Protein AF-A0AAU9UNF5-F1 (afdb_monomer)

Foldseek 3Di:
DDPDPVQWADWDWDDPDPDPDPDTDIDTDGPDDPPPPPPPPDPPPDPQDPPVDPVVSVVVVVVVCVVCVVPPDPPVVVVVVVVVVVVVVVVVVVPPPDPPVRVVVVVVVVVVVVVVVVVVVVVVD

Radius of gyration: 30.28 Å; Cα contacts (8 Å, |Δi|>4): 38; chains: 1; bounding box: 58×50×66 Å

Mean predicted aligned error: 20.91 Å

Structure (mmCIF, N/CA/C/O backbone):
data_AF-A0AAU9UNF5-F1
#
_entry.id   AF-A0AAU9UNF5-F1
#
loop_
_atom_site.group_PDB
_atom_site.id
_atom_site.type_symbol
_atom_site.label_atom_id
_atom_site.label_alt_id
_atom_site.label_comp_id
_atom_site.label_asym_id
_atom_site.label_entity_id
_atom_site.label_seq_id
_atom_site.pdbx_PDB_ins_code
_atom_site.Cartn_x
_atom_site.Cartn_y
_atom_site.Cartn_z
_atom_site.occupancy
_atom_site.B_iso_or_equiv
_atom_site.auth_seq_id
_atom_site.auth_comp_id
_atom_site.auth_asym_id
_atom_site.auth_atom_id
_atom_site.pdbx_PDB_model_num
ATOM 1 N N . MET A 1 1 ? -10.776 22.218 -6.362 1.00 46.41 1 MET A N 1
ATOM 2 C CA . MET A 1 1 ? -10.197 21.901 -7.685 1.00 46.41 1 MET A CA 1
ATOM 3 C C . MET A 1 1 ? -11.274 22.165 -8.715 1.00 46.41 1 MET A C 1
ATOM 5 O O . MET A 1 1 ? -12.328 21.556 -8.610 1.00 46.41 1 MET A O 1
ATOM 9 N N . SER A 1 2 ? -11.086 23.135 -9.607 1.00 48.28 2 SER A N 1
ATOM 10 C CA . SER A 1 2 ? -12.076 23.453 -10.639 1.00 48.28 2 SER A CA 1
ATOM 11 C C . SER A 1 2 ? -11.959 22.461 -11.798 1.00 48.28 2 SER A C 1
ATOM 13 O O . SER A 1 2 ? -10.855 22.163 -12.255 1.00 48.28 2 SER A O 1
ATOM 15 N N . ASN A 1 3 ? -13.094 21.945 -12.276 1.00 58.31 3 ASN A N 1
ATOM 16 C CA . ASN A 1 3 ? -13.161 21.144 -13.498 1.00 58.31 3 ASN A CA 1
ATOM 17 C C . ASN A 1 3 ? -12.857 22.055 -14.692 1.00 58.31 3 ASN A C 1
ATOM 19 O O . ASN A 1 3 ? -13.742 22.718 -15.229 1.00 58.31 3 ASN A O 1
ATOM 23 N N . ASN A 1 4 ? -11.586 22.147 -15.076 1.00 69.31 4 ASN A N 1
ATOM 24 C CA . ASN A 1 4 ? -11.175 22.954 -16.215 1.00 69.31 4 ASN A CA 1
ATOM 25 C C . ASN A 1 4 ? -11.383 22.155 -17.509 1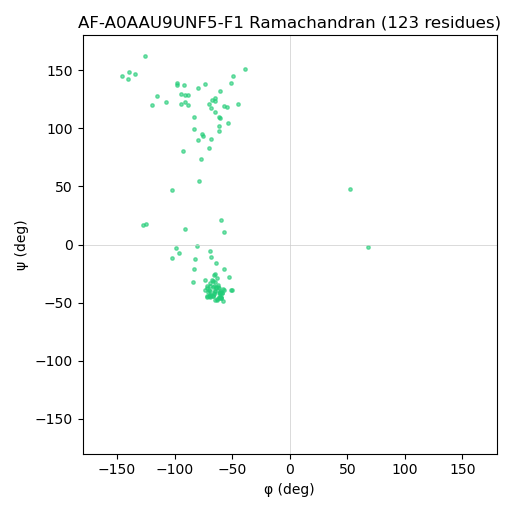.00 69.31 4 ASN A C 1
ATOM 27 O O . ASN A 1 4 ? -10.555 21.323 -17.877 1.00 69.31 4 ASN A O 1
ATOM 31 N N . ILE A 1 5 ? -12.491 22.428 -18.203 1.00 68.50 5 ILE A N 1
ATOM 32 C CA . ILE A 1 5 ? -12.870 21.792 -19.479 1.00 68.50 5 ILE A CA 1
ATOM 33 C C . ILE A 1 5 ? -11.741 21.871 -20.521 1.00 68.50 5 ILE A C 1
ATOM 35 O O . ILE A 1 5 ? -11.592 20.962 -21.330 1.00 68.50 5 ILE A O 1
ATOM 39 N N . LYS A 1 6 ? -10.878 22.896 -20.453 1.00 75.31 6 LYS A N 1
ATOM 40 C CA . LYS A 1 6 ? -9.751 23.095 -21.382 1.00 75.31 6 LYS A CA 1
ATOM 41 C C . LYS A 1 6 ? -8.681 21.994 -21.320 1.00 75.31 6 LYS A C 1
ATOM 43 O O . LYS A 1 6 ? -7.846 21.926 -22.216 1.00 75.31 6 LYS A O 1
ATOM 48 N N . VAL A 1 7 ? -8.676 21.169 -20.270 1.00 79.19 7 VAL A N 1
ATOM 49 C CA . VAL A 1 7 ? -7.694 20.087 -20.068 1.00 79.19 7 VAL A CA 1
ATOM 50 C C . VAL A 1 7 ? -8.082 18.816 -20.833 1.00 79.19 7 VAL A C 1
ATOM 52 O O . VAL A 1 7 ? -7.223 17.982 -21.114 1.00 79.19 7 VAL A O 1
ATOM 55 N N . PHE A 1 8 ? -9.356 18.663 -21.197 1.00 83.75 8 PHE A N 1
ATOM 56 C CA . PHE A 1 8 ? -9.857 17.497 -21.917 1.00 83.75 8 PHE A CA 1
ATOM 57 C C . PHE A 1 8 ? -9.873 17.766 -23.427 1.00 83.75 8 PHE A C 1
ATOM 59 O O . PHE A 1 8 ? -10.420 18.766 -23.889 1.00 83.75 8 PHE A O 1
ATOM 66 N N . LYS A 1 9 ? -9.299 16.853 -24.210 1.00 85.06 9 LYS A N 1
ATOM 67 C CA . LYS A 1 9 ? -9.310 16.850 -25.680 1.00 85.06 9 LYS A CA 1
ATOM 68 C C . LYS A 1 9 ? -9.850 15.521 -26.203 1.00 85.06 9 LYS A C 1
ATOM 70 O O . LYS A 1 9 ? -9.869 14.535 -25.474 1.00 85.06 9 LYS A O 1
ATOM 75 N N . ASN A 1 10 ? -10.257 15.489 -27.472 1.00 87.69 10 ASN A N 1
ATOM 76 C CA . ASN A 1 10 ? -10.681 14.269 -28.177 1.00 87.69 10 ASN A CA 1
ATOM 77 C C . ASN A 1 10 ? -11.765 13.472 -27.428 1.00 87.69 10 ASN A C 1
ATOM 79 O O . ASN A 1 10 ? -11.647 12.263 -27.233 1.00 87.69 10 ASN A O 1
ATOM 83 N N . ILE A 1 11 ? -12.806 14.171 -26.970 1.00 88.56 11 ILE A N 1
ATOM 84 C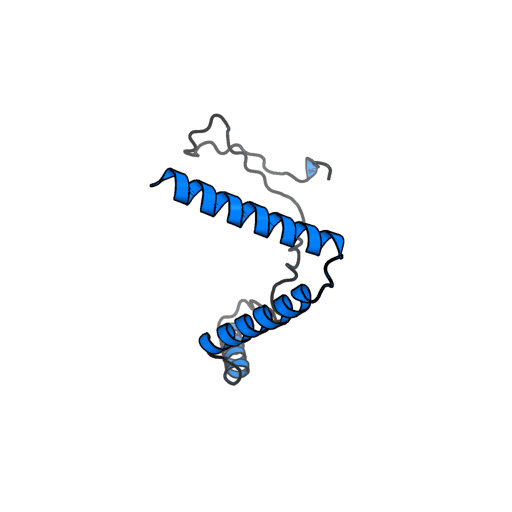 CA . ILE A 1 11 ? -13.919 13.550 -26.250 1.00 88.56 11 ILE A CA 1
ATOM 85 C C . ILE A 1 11 ? -14.728 12.709 -27.240 1.00 88.56 11 ILE A C 1
ATOM 87 O O . ILE A 1 11 ? -15.236 13.227 -28.232 1.00 88.56 11 ILE A O 1
ATOM 91 N N . SER A 1 12 ? -14.850 11.414 -26.971 1.00 90.94 12 SER A N 1
ATOM 92 C CA . SER A 1 12 ? -15.596 10.469 -27.801 1.00 90.94 12 SER A CA 1
ATOM 93 C C . SER A 1 12 ? -16.382 9.491 -26.937 1.00 90.94 12 SER A C 1
ATOM 95 O O . SER A 1 12 ? -15.985 9.154 -25.824 1.00 90.94 12 SER A O 1
ATOM 97 N N . ILE A 1 13 ? -17.525 9.039 -27.444 1.00 88.62 13 ILE A N 1
ATOM 98 C CA . ILE A 1 13 ? -18.332 8.010 -26.789 1.00 88.62 13 ILE A CA 1
ATOM 99 C C . ILE A 1 13 ? -17.885 6.659 -27.329 1.00 88.62 13 ILE A C 1
ATOM 101 O O . ILE A 1 13 ? -17.843 6.460 -28.543 1.00 88.62 13 ILE A O 1
ATOM 105 N N . ILE A 1 14 ? -17.582 5.721 -26.439 1.00 87.88 14 ILE A N 1
ATOM 106 C CA . ILE A 1 14 ? -17.208 4.371 -26.845 1.00 87.88 14 ILE A CA 1
ATOM 107 C C . ILE A 1 14 ? -18.498 3.580 -27.096 1.00 87.88 14 ILE A C 1
ATOM 109 O O . ILE A 1 14 ? -19.248 3.290 -26.167 1.00 87.88 14 ILE A O 1
ATOM 113 N N . GLN A 1 15 ? -18.770 3.271 -28.364 1.00 78.94 15 GLN A N 1
ATOM 114 C CA . GLN A 1 15 ? -20.038 2.670 -28.800 1.00 78.94 15 GLN A CA 1
ATOM 115 C C . GLN A 1 15 ? -20.074 1.141 -28.648 1.00 78.94 15 GLN A C 1
ATOM 117 O O . GLN A 1 15 ? -21.121 0.585 -28.344 1.00 78.94 15 GLN A O 1
ATOM 122 N N . ASN A 1 16 ? -18.929 0.471 -28.804 1.00 78.19 16 ASN A N 1
ATOM 123 C CA . ASN A 1 16 ? -18.836 -0.994 -28.874 1.00 78.19 16 ASN A CA 1
ATOM 124 C C . ASN A 1 16 ? -18.350 -1.611 -27.555 1.00 78.19 16 ASN A C 1
ATOM 126 O O . ASN A 1 16 ? -17.434 -2.432 -27.540 1.00 78.19 16 ASN A O 1
ATOM 130 N N . LEU A 1 17 ? -18.923 -1.179 -26.434 1.00 72.12 17 LEU A N 1
ATOM 131 C CA . LEU A 1 17 ? -18.640 -1.761 -25.125 1.00 72.12 17 LEU A CA 1
ATOM 132 C C . LEU A 1 17 ? -19.836 -2.576 -24.651 1.00 72.12 17 LEU A C 1
ATOM 134 O O . LEU A 1 17 ? -20.922 -2.038 -24.464 1.00 72.12 17 LEU A O 1
ATOM 138 N N . ASN A 1 18 ? -19.604 -3.857 -24.378 1.00 66.25 18 ASN A N 1
ATOM 139 C CA . ASN A 1 18 ? -20.599 -4.760 -23.802 1.00 66.25 18 ASN A CA 1
ATOM 140 C C . ASN A 1 18 ? -20.734 -4.545 -22.283 1.00 66.25 18 ASN A C 1
ATOM 142 O O . ASN A 1 18 ? -20.569 -5.478 -21.499 1.00 66.25 18 ASN A O 1
ATOM 146 N N . PHE A 1 19 ? -21.004 -3.311 -21.851 1.00 72.56 19 PHE A N 1
ATOM 147 C CA . PHE A 1 19 ? -21.452 -3.045 -20.485 1.00 72.56 19 PHE A CA 1
ATOM 148 C C . PHE A 1 19 ? -22.979 -3.008 -20.476 1.00 72.56 19 PHE A C 1
ATOM 150 O O . PHE A 1 19 ? -23.582 -2.192 -21.164 1.00 72.56 19 PHE A O 1
ATOM 157 N N . ASN A 1 20 ? -23.606 -3.880 -19.684 1.00 77.50 20 ASN A N 1
ATOM 158 C CA . ASN A 1 20 ? -25.048 -3.840 -19.445 1.00 77.50 20 ASN A CA 1
ATOM 159 C C . ASN A 1 20 ? -25.367 -2.709 -18.450 1.00 77.50 20 ASN A C 1
ATOM 161 O O . ASN A 1 20 ? -25.562 -2.951 -17.260 1.00 77.50 20 ASN A O 1
ATOM 165 N N . SER A 1 21 ? -25.280 -1.467 -18.920 1.00 80.31 21 SER A N 1
ATOM 166 C CA . SER A 1 21 ? -25.502 -0.247 -18.145 1.00 80.31 21 SER A CA 1
ATOM 167 C C . SER A 1 21 ? -26.262 0.759 -18.999 1.00 80.31 21 SER A C 1
ATOM 169 O O . SER A 1 21 ? -25.972 0.908 -20.185 1.00 80.31 21 SER A O 1
ATOM 171 N N . ASP A 1 22 ? -27.173 1.507 -18.380 1.00 85.31 22 ASP A N 1
ATOM 172 C CA . ASP A 1 22 ? -27.886 2.614 -19.032 1.00 85.31 22 ASP A CA 1
ATOM 173 C C . ASP A 1 22 ? -26.953 3.800 -19.354 1.00 85.31 22 ASP A C 1
ATOM 175 O O . ASP A 1 22 ? -27.312 4.727 -20.085 1.00 85.31 22 ASP A O 1
ATOM 179 N N . HIS A 1 23 ? -25.725 3.781 -18.823 1.00 85.25 23 HIS A N 1
ATOM 180 C CA . HIS A 1 23 ? -24.713 4.806 -19.045 1.00 85.25 23 HIS A CA 1
ATOM 181 C C . HIS A 1 23 ? -23.717 4.414 -20.141 1.00 85.25 23 HIS A C 1
ATOM 183 O O . HIS A 1 23 ? -23.204 3.296 -20.181 1.00 85.25 23 HIS A O 1
ATOM 189 N N . ARG A 1 24 ? -23.355 5.386 -20.989 1.00 82.62 24 ARG A N 1
ATOM 190 C CA . ARG A 1 24 ? -22.316 5.224 -22.017 1.00 82.62 24 ARG A CA 1
ATOM 191 C C . ARG A 1 24 ? -20.951 5.651 -21.493 1.00 82.62 24 ARG A C 1
ATOM 193 O O . ARG A 1 24 ? -20.821 6.701 -20.867 1.00 82.62 24 ARG A O 1
ATOM 200 N N . MET A 1 25 ? -19.919 4.873 -21.805 1.00 87.06 25 MET A N 1
ATOM 201 C CA . MET A 1 25 ? -18.545 5.261 -21.493 1.00 87.06 25 MET A CA 1
ATOM 202 C C . MET A 1 25 ? -18.052 6.365 -22.432 1.00 87.06 25 MET A C 1
ATOM 204 O O . MET A 1 25 ? -18.256 6.316 -23.647 1.00 87.06 25 MET A O 1
ATOM 208 N N . VAL A 1 26 ? -17.355 7.341 -21.853 1.00 88.12 26 VAL A N 1
ATOM 209 C CA . VAL A 1 26 ? -16.749 8.471 -22.563 1.00 88.12 26 VAL A CA 1
ATOM 210 C C . VAL A 1 26 ? -15.231 8.376 -22.434 1.00 88.12 26 VAL A C 1
ATOM 212 O O . VAL A 1 26 ? -14.701 8.260 -21.331 1.00 88.12 26 VAL A O 1
ATOM 215 N N . CYS A 1 27 ? -14.535 8.427 -23.565 1.00 88.81 27 CYS A N 1
ATOM 216 C CA . CYS A 1 27 ? -13.086 8.529 -23.651 1.00 88.81 27 CYS A CA 1
ATOM 217 C C . CYS A 1 27 ? -12.693 9.991 -23.878 1.00 88.81 27 CYS A C 1
ATOM 219 O O . CYS A 1 27 ? -13.310 10.677 -24.692 1.00 88.81 27 CYS A O 1
ATOM 221 N N . ALA A 1 28 ? -11.663 10.466 -23.184 1.00 90.44 28 ALA A N 1
ATOM 222 C CA . ALA A 1 28 ? -11.075 11.781 -23.406 1.00 90.44 28 ALA A CA 1
ATOM 223 C C . ALA A 1 28 ? -9.563 11.728 -23.157 1.00 90.44 28 ALA A C 1
ATOM 225 O O . ALA A 1 28 ? -9.086 11.020 -22.270 1.00 90.44 28 ALA A O 1
ATOM 226 N N . THR A 1 29 ? -8.804 12.502 -23.925 1.00 88.06 29 THR A N 1
ATOM 227 C CA . THR A 1 29 ? -7.368 12.709 -23.726 1.00 88.06 29 THR A CA 1
ATOM 228 C C . THR A 1 29 ? -7.146 13.875 -22.768 1.00 88.06 29 THR A C 1
ATOM 230 O O . THR A 1 29 ? -7.667 14.965 -22.987 1.00 88.06 29 THR A O 1
ATOM 233 N N . LEU A 1 30 ? -6.348 13.674 -21.722 1.00 85.44 30 LEU A N 1
ATOM 234 C CA . LEU A 1 30 ? -5.959 14.739 -20.800 1.00 85.44 30 LEU A CA 1
ATOM 235 C C . LEU A 1 30 ? -4.657 15.389 -21.265 1.00 85.44 30 LEU A C 1
ATOM 237 O O . LEU A 1 30 ? -3.636 14.714 -21.385 1.00 85.44 30 LEU A O 1
ATOM 241 N N . THR A 1 31 ? -4.671 16.702 -21.492 1.00 79.88 31 THR A N 1
ATOM 242 C CA . THR A 1 31 ? -3.446 17.482 -21.702 1.00 79.88 31 THR A CA 1
ATOM 243 C C . THR A 1 31 ? -2.979 18.055 -20.374 1.00 79.88 31 THR A C 1
ATOM 245 O O . THR A 1 31 ? -3.257 19.208 -20.047 1.00 79.88 31 THR A O 1
ATOM 248 N N . CYS A 1 32 ? -2.309 17.227 -19.584 1.00 72.56 32 CYS A N 1
ATOM 249 C CA . CYS A 1 32 ? -1.630 17.650 -18.367 1.00 72.56 32 CYS A CA 1
ATOM 250 C C . CYS A 1 32 ? -0.237 17.029 -18.308 1.00 72.56 32 CYS A C 1
ATOM 252 O O . CYS A 1 32 ? -0.050 15.887 -18.731 1.00 72.56 32 CYS A O 1
ATOM 254 N N . ASP A 1 33 ? 0.722 17.756 -17.739 1.00 73.06 33 ASP A N 1
ATOM 255 C CA . ASP A 1 33 ? 2.032 17.186 -17.450 1.00 73.06 33 ASP A CA 1
ATOM 256 C C . ASP A 1 33 ? 1.870 16.080 -16.407 1.00 73.06 33 ASP A C 1
ATOM 258 O O . ASP A 1 33 ? 1.325 16.291 -15.317 1.00 73.06 33 ASP A O 1
ATOM 262 N N . ASN A 1 34 ? 2.327 14.875 -16.749 1.00 66.94 34 ASN A N 1
ATOM 263 C CA . ASN A 1 34 ? 2.278 13.720 -15.862 1.00 66.94 34 ASN A CA 1
ATOM 264 C C . ASN A 1 34 ? 3.268 13.908 -14.706 1.00 66.94 34 ASN A C 1
ATOM 266 O O . ASN A 1 34 ? 4.375 13.370 -14.714 1.00 66.94 34 ASN A O 1
ATOM 270 N N . ILE A 1 35 ? 2.867 14.638 -13.666 1.00 65.75 35 ILE A N 1
ATOM 271 C CA . ILE A 1 35 ? 3.622 14.675 -12.416 1.00 65.75 35 ILE A CA 1
ATOM 272 C C . ILE A 1 35 ? 3.356 13.354 -11.696 1.00 65.75 35 ILE A C 1
ATOM 274 O O . ILE A 1 35 ? 2.384 13.203 -10.948 1.00 65.75 35 ILE A O 1
ATOM 278 N N . LYS A 1 36 ? 4.230 12.369 -11.921 1.00 67.06 36 LYS A N 1
ATOM 279 C CA . LYS A 1 36 ? 4.249 11.134 -11.136 1.00 67.06 36 LYS A CA 1
ATOM 280 C C . LYS A 1 36 ? 4.531 11.520 -9.686 1.00 67.06 36 LYS A C 1
ATOM 282 O O . LYS A 1 36 ? 5.676 11.749 -9.306 1.00 67.06 36 LYS A O 1
ATOM 287 N N . ARG A 1 37 ? 3.480 11.622 -8.863 1.00 57.47 37 ARG A N 1
ATOM 288 C CA . ARG A 1 37 ? 3.641 11.819 -7.420 1.00 57.47 37 ARG A CA 1
ATOM 289 C C . ARG A 1 37 ? 4.535 10.704 -6.904 1.00 57.47 37 ARG A C 1
ATOM 291 O O . ARG A 1 37 ? 4.183 9.528 -7.005 1.00 57.47 37 ARG A O 1
ATOM 298 N N . ASN A 1 38 ? 5.684 11.092 -6.364 1.00 57.66 38 ASN A N 1
ATOM 299 C CA . ASN A 1 38 ? 6.605 10.169 -5.732 1.00 57.66 38 ASN A CA 1
ATOM 300 C C . ASN A 1 38 ? 5.853 9.541 -4.551 1.00 57.66 38 ASN A C 1
ATOM 302 O O . ASN A 1 38 ? 5.613 10.199 -3.534 1.00 57.66 38 ASN A O 1
ATOM 306 N N . ARG A 1 39 ? 5.373 8.300 -4.709 1.00 57.22 39 ARG A N 1
ATOM 307 C CA . ARG A 1 39 ? 4.792 7.548 -3.595 1.00 57.22 39 ARG A CA 1
ATOM 308 C C . ARG A 1 39 ? 5.930 7.415 -2.593 1.00 57.22 39 ARG A C 1
ATOM 310 O O . ARG A 1 39 ? 6.882 6.696 -2.868 1.00 57.22 39 ARG A O 1
ATOM 317 N N . ARG A 1 40 ? 5.841 8.119 -1.460 1.00 57.00 40 ARG A N 1
ATOM 318 C CA . ARG A 1 40 ? 6.855 8.200 -0.383 1.00 57.00 40 ARG A CA 1
ATOM 319 C C . ARG A 1 40 ? 7.255 6.843 0.244 1.00 57.00 40 ARG A C 1
ATOM 321 O O . ARG A 1 40 ? 7.865 6.817 1.298 1.00 57.00 40 ARG A O 1
ATOM 328 N N . TRP A 1 41 ? 6.846 5.728 -0.353 1.00 52.91 41 TRP A N 1
ATOM 329 C CA . TRP A 1 41 ? 6.947 4.362 0.152 1.00 52.91 41 TRP A CA 1
ATOM 330 C C . TRP A 1 41 ? 7.616 3.422 -0.859 1.00 52.91 41 TRP A C 1
ATOM 332 O O . TRP A 1 41 ? 7.482 2.205 -0.763 1.00 52.91 41 TRP A O 1
ATOM 342 N N . GLN A 1 42 ? 8.318 3.956 -1.859 1.00 51.94 42 GLN A N 1
ATOM 343 C CA . GLN A 1 42 ? 9.285 3.151 -2.593 1.00 51.94 42 GLN A CA 1
ATOM 344 C C . GLN A 1 42 ? 10.610 3.270 -1.851 1.00 51.94 42 GLN A C 1
ATOM 346 O O . GLN A 1 42 ? 11.092 4.374 -1.613 1.00 51.94 42 GLN A O 1
ATOM 351 N N . ASN A 1 43 ? 11.113 2.118 -1.406 1.00 54.19 43 ASN A N 1
ATOM 352 C CA . ASN A 1 43 ? 12.412 1.949 -0.769 1.00 54.19 43 ASN A CA 1
ATOM 353 C C . ASN A 1 43 ? 13.476 2.823 -1.447 1.00 54.19 43 ASN A C 1
ATOM 355 O O . ASN A 1 43 ? 13.426 3.024 -2.658 1.00 54.19 43 ASN A O 1
ATOM 359 N N . ASN A 1 44 ? 14.495 3.234 -0.688 1.00 54.09 44 ASN A N 1
ATOM 360 C CA . ASN A 1 44 ? 15.723 3.878 -1.178 1.00 54.09 44 ASN A CA 1
ATOM 361 C C . ASN A 1 44 ? 16.531 3.010 -2.180 1.00 54.09 44 ASN A C 1
ATOM 363 O O . ASN A 1 44 ? 17.734 3.194 -2.335 1.00 54.09 44 ASN A O 1
ATOM 367 N N . SER A 1 45 ? 15.914 2.027 -2.840 1.00 56.41 45 SER A N 1
ATOM 368 C CA . SER A 1 45 ? 16.490 1.346 -3.987 1.00 56.41 45 SER A CA 1
ATOM 369 C C . SER A 1 45 ? 16.636 2.361 -5.114 1.00 56.41 45 SER A C 1
ATOM 371 O O . SER A 1 45 ? 15.637 2.871 -5.627 1.00 56.41 45 SER A O 1
ATOM 373 N N . SER A 1 46 ? 17.884 2.653 -5.477 1.00 58.09 46 SER A N 1
ATOM 374 C CA . SER A 1 46 ? 18.236 3.414 -6.672 1.00 58.09 46 SER A CA 1
ATOM 375 C C . SER A 1 46 ? 17.408 2.909 -7.850 1.00 58.09 46 SER A C 1
ATOM 377 O O . SER A 1 46 ? 17.451 1.718 -8.163 1.00 58.09 46 SER A O 1
ATOM 379 N N . ALA A 1 47 ? 16.625 3.793 -8.469 1.00 59.66 47 ALA A N 1
ATOM 380 C CA . ALA A 1 47 ? 15.855 3.440 -9.649 1.00 59.66 47 ALA A CA 1
ATOM 381 C C . ALA A 1 47 ? 16.823 2.925 -10.724 1.00 59.66 47 ALA A C 1
ATOM 383 O O . ALA A 1 47 ? 17.727 3.647 -11.141 1.00 59.66 47 ALA A O 1
ATOM 384 N N . LEU A 1 48 ? 16.647 1.670 -11.144 1.00 58.44 48 LEU A N 1
ATOM 385 C CA . LEU A 1 48 ? 17.305 1.134 -12.331 1.00 58.44 48 LEU A CA 1
ATOM 386 C C . LEU A 1 48 ? 16.843 1.985 -13.517 1.00 58.44 48 LEU A C 1
ATOM 388 O O . LEU A 1 48 ? 15.669 1.959 -13.890 1.00 58.44 48 LEU A O 1
ATOM 392 N N . MET A 1 49 ? 17.750 2.799 -14.056 1.00 57.09 49 MET A N 1
ATOM 393 C CA . MET A 1 49 ? 17.476 3.595 -15.246 1.00 57.09 49 MET A CA 1
ATOM 394 C C . MET A 1 49 ? 17.248 2.642 -16.420 1.00 57.09 49 MET A C 1
ATOM 396 O O . MET A 1 49 ? 18.073 1.772 -16.690 1.00 57.09 49 MET A O 1
ATOM 400 N N . CYS A 1 50 ? 16.121 2.791 -17.115 1.00 54.94 50 CYS A N 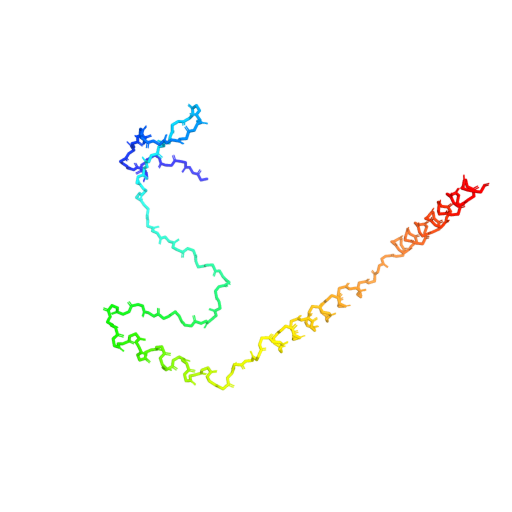1
ATOM 401 C CA . CYS A 1 50 ? 15.856 2.048 -18.341 1.00 54.94 50 CYS A CA 1
ATOM 402 C C . CYS A 1 50 ? 16.679 2.690 -19.466 1.00 54.94 50 CYS A C 1
ATOM 404 O O . CYS A 1 50 ? 16.280 3.703 -20.033 1.00 54.94 50 CYS A O 1
ATOM 406 N N . THR A 1 51 ? 17.866 2.151 -19.733 1.00 61.84 51 THR A N 1
ATOM 407 C CA . THR A 1 51 ? 18.866 2.732 -20.647 1.00 61.84 51 THR A CA 1
ATOM 408 C C . THR A 1 51 ? 18.596 2.465 -22.130 1.00 61.84 51 THR A C 1
ATOM 410 O O . THR A 1 51 ? 19.368 2.912 -22.971 1.00 61.84 51 THR A O 1
ATOM 413 N N . GLY A 1 52 ? 17.535 1.727 -22.481 1.00 63.44 52 GLY A N 1
ATOM 414 C CA . GLY A 1 52 ? 17.208 1.380 -23.872 1.00 63.44 52 GLY A CA 1
ATOM 415 C C . GLY A 1 52 ? 18.198 0.420 -24.555 1.00 63.44 52 GLY A C 1
ATOM 416 O O . GLY A 1 52 ? 17.965 0.028 -25.692 1.00 63.44 52 GLY A O 1
ATOM 417 N N . ASN A 1 53 ? 19.271 0.018 -23.866 1.00 75.56 53 ASN A N 1
ATOM 418 C CA . ASN A 1 53 ? 20.301 -0.904 -24.340 1.00 75.56 53 ASN A CA 1
ATOM 419 C C . ASN A 1 53 ? 20.346 -2.142 -23.421 1.00 75.56 53 ASN A C 1
ATOM 421 O O . ASN A 1 53 ? 20.596 -2.018 -22.21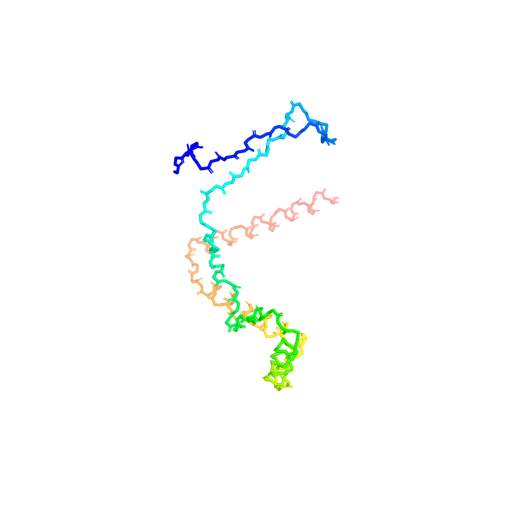7 1.00 75.56 53 ASN A O 1
ATOM 425 N N . SER A 1 54 ? 20.111 -3.327 -23.994 1.00 77.25 54 SER A N 1
ATOM 426 C CA . SER A 1 54 ? 20.054 -4.612 -23.283 1.00 77.25 54 SER A CA 1
ATOM 427 C C . SER A 1 54 ? 21.329 -4.935 -22.511 1.00 77.25 54 SER A C 1
ATOM 429 O O . SER A 1 54 ? 21.249 -5.404 -21.378 1.00 77.25 54 SER A O 1
ATOM 431 N N . ASP A 1 55 ? 22.495 -4.627 -23.067 1.00 81.62 55 ASP A N 1
ATOM 432 C CA . ASP A 1 55 ? 23.777 -5.043 -22.490 1.00 81.62 55 ASP A CA 1
ATOM 433 C C . ASP A 1 55 ? 24.093 -4.225 -21.236 1.00 81.62 55 ASP A C 1
ATOM 435 O O . ASP A 1 55 ? 24.524 -4.749 -20.209 1.00 81.62 55 ASP A O 1
ATOM 439 N N . THR A 1 56 ? 23.766 -2.931 -21.286 1.00 77.88 56 THR A N 1
ATOM 440 C CA . THR A 1 56 ? 23.855 -2.037 -20.122 1.00 77.88 56 THR A CA 1
ATOM 441 C C . THR A 1 56 ? 22.839 -2.388 -19.036 1.00 77.88 56 THR A C 1
ATOM 443 O O . THR A 1 56 ? 23.102 -2.190 -17.853 1.00 77.88 56 THR A O 1
ATOM 446 N N . LEU A 1 57 ? 21.672 -2.921 -19.408 1.00 78.38 57 LEU A N 1
ATOM 447 C CA . LEU A 1 57 ? 20.691 -3.396 -18.438 1.00 78.38 57 LEU A CA 1
ATOM 448 C C . LEU A 1 57 ? 21.205 -4.648 -17.725 1.00 78.38 57 LEU A C 1
ATOM 450 O O . LEU A 1 57 ? 21.123 -4.721 -16.501 1.00 78.38 57 LEU A O 1
ATOM 454 N N . ILE A 1 58 ? 21.765 -5.602 -18.471 1.00 81.81 58 ILE A N 1
ATOM 455 C CA . ILE A 1 58 ? 22.314 -6.841 -17.914 1.00 81.81 58 ILE A CA 1
ATOM 456 C C . ILE A 1 58 ? 23.465 -6.532 -16.951 1.00 81.81 58 ILE A C 1
ATOM 458 O O . ILE A 1 58 ? 23.451 -7.044 -15.835 1.00 81.81 58 ILE A O 1
ATOM 462 N N . SER A 1 59 ? 24.395 -5.642 -17.316 1.00 82.75 59 SER A N 1
ATOM 463 C CA . SER A 1 59 ? 25.517 -5.263 -16.440 1.00 82.75 59 SER A CA 1
ATOM 464 C C . SER A 1 59 ? 25.079 -4.518 -15.170 1.00 82.75 59 SER A C 1
ATOM 466 O O . SER A 1 59 ? 25.633 -4.707 -14.081 1.00 82.75 59 SER A O 1
ATOM 468 N N . ASN A 1 60 ? 24.038 -3.689 -15.269 1.00 79.88 60 ASN A N 1
ATOM 469 C CA . ASN A 1 60 ? 23.447 -3.033 -14.105 1.00 79.88 60 ASN A CA 1
ATOM 470 C C . ASN A 1 60 ? 22.715 -4.031 -13.197 1.00 79.88 60 ASN A C 1
ATOM 472 O O . ASN A 1 60 ? 22.741 -3.882 -11.978 1.00 79.88 60 ASN A O 1
ATOM 476 N N . LEU A 1 61 ? 22.069 -5.052 -13.766 1.00 78.69 61 LEU A N 1
ATOM 477 C CA . LEU A 1 61 ? 21.407 -6.102 -12.993 1.00 78.69 61 LEU A CA 1
ATOM 478 C C . LEU A 1 61 ? 22.419 -7.007 -12.288 1.00 78.69 61 LEU A C 1
ATOM 480 O O . LEU A 1 61 ? 22.237 -7.275 -11.102 1.00 78.69 61 LEU A O 1
ATOM 484 N N . THR A 1 62 ? 23.493 -7.426 -12.960 1.00 81.62 62 THR A N 1
ATOM 485 C CA . THR A 1 62 ? 24.547 -8.246 -12.338 1.00 81.62 62 THR A CA 1
ATOM 486 C C . THR A 1 62 ? 25.247 -7.495 -11.213 1.00 81.62 62 THR A C 1
ATOM 488 O O . THR A 1 62 ? 25.313 -8.006 -10.099 1.00 81.62 62 THR A O 1
ATOM 491 N N . SER A 1 63 ? 25.648 -6.241 -11.436 1.00 79.88 63 SER A N 1
ATOM 492 C CA . SER A 1 63 ? 26.256 -5.420 -10.376 1.00 79.88 63 SER A CA 1
ATOM 493 C C . SER A 1 63 ? 25.309 -5.151 -9.201 1.00 79.88 63 SER A C 1
ATOM 495 O O . SER A 1 63 ? 25.753 -4.981 -8.063 1.00 79.88 63 SER A O 1
ATOM 497 N N . LEU A 1 64 ? 23.994 -5.115 -9.437 1.00 75.00 64 LEU A N 1
ATOM 498 C CA . LEU A 1 64 ? 23.010 -5.007 -8.365 1.00 75.00 64 LEU A CA 1
ATOM 499 C C . LEU A 1 64 ? 22.930 -6.317 -7.577 1.00 75.00 64 LEU A C 1
ATOM 501 O O . LEU A 1 64 ? 22.979 -6.274 -6.352 1.00 75.00 64 LEU A O 1
ATOM 505 N N . VAL A 1 65 ? 22.881 -7.466 -8.251 1.00 75.94 65 VAL A N 1
ATOM 506 C CA . VAL A 1 65 ? 22.909 -8.787 -7.602 1.00 75.94 65 VAL A CA 1
ATOM 507 C C . VAL A 1 65 ? 24.168 -8.952 -6.745 1.00 75.94 65 VAL A C 1
ATOM 509 O O . VAL A 1 65 ? 24.034 -9.232 -5.556 1.00 75.94 65 VAL A O 1
ATOM 512 N N . GLU A 1 66 ? 25.354 -8.643 -7.271 1.00 77.88 66 GLU A N 1
ATOM 513 C CA . GLU A 1 66 ? 26.633 -8.707 -6.537 1.00 77.88 66 GLU A CA 1
ATOM 514 C C . GLU A 1 66 ? 26.641 -7.813 -5.281 1.00 77.88 66 GLU A C 1
ATOM 516 O O . GLU A 1 66 ? 27.118 -8.207 -4.216 1.00 77.88 66 GLU A O 1
ATOM 521 N N . ARG A 1 67 ? 26.040 -6.614 -5.344 1.00 70.75 67 ARG A N 1
ATOM 522 C CA . ARG A 1 67 ? 25.895 -5.733 -4.164 1.00 70.75 67 ARG A CA 1
ATOM 523 C C . ARG A 1 67 ? 24.993 -6.321 -3.075 1.00 70.75 67 ARG A C 1
ATOM 525 O O . ARG A 1 67 ? 25.118 -5.929 -1.910 1.00 70.75 67 ARG A O 1
ATOM 532 N N . PHE A 1 68 ? 24.061 -7.201 -3.440 1.00 66.00 68 PHE A N 1
ATOM 533 C CA . PHE A 1 68 ? 23.096 -7.822 -2.529 1.00 66.00 68 PHE A CA 1
ATOM 534 C C . PHE A 1 68 ? 23.443 -9.271 -2.147 1.00 66.00 68 PHE A C 1
ATOM 536 O O . PHE A 1 68 ? 22.877 -9.764 -1.168 1.00 66.00 68 PHE A O 1
ATOM 543 N N . GLU A 1 69 ? 24.399 -9.924 -2.815 1.00 62.03 69 GLU A N 1
ATOM 544 C CA . GLU A 1 69 ? 24.808 -11.317 -2.554 1.00 62.03 69 GLU A CA 1
ATOM 545 C C . GLU A 1 69 ? 25.263 -11.578 -1.104 1.00 62.03 69 GLU A C 1
ATOM 547 O O . GLU A 1 69 ? 25.141 -12.697 -0.618 1.00 62.03 69 GLU A O 1
ATOM 552 N N . GLY A 1 70 ? 25.665 -10.551 -0.348 1.00 59.53 70 GLY A N 1
ATOM 553 C CA . GLY A 1 70 ? 25.995 -10.667 1.083 1.00 59.53 70 GLY A CA 1
ATOM 554 C C . GLY A 1 70 ? 24.895 -10.244 2.070 1.00 59.53 70 GLY A C 1
ATOM 555 O O . GLY A 1 70 ? 25.099 -10.320 3.279 1.00 59.53 70 GLY A O 1
ATOM 556 N N . LYS A 1 71 ? 23.747 -9.743 1.594 1.00 64.50 71 LYS A N 1
ATOM 557 C CA . LYS A 1 71 ? 22.681 -9.135 2.428 1.00 64.50 71 LYS A CA 1
ATOM 558 C C . LYS A 1 71 ? 21.310 -9.774 2.220 1.00 64.50 71 LYS A C 1
ATOM 560 O O . LYS A 1 71 ? 20.283 -9.184 2.566 1.00 64.50 71 LYS A O 1
ATOM 565 N N . THR A 1 72 ? 21.269 -10.970 1.643 1.00 65.50 72 THR A N 1
ATOM 566 C CA . THR A 1 72 ? 20.010 -11.681 1.426 1.00 65.50 72 THR A CA 1
ATOM 567 C C . THR A 1 72 ? 19.578 -12.345 2.727 1.00 65.50 72 THR A C 1
ATOM 569 O O . THR A 1 72 ? 19.942 -13.479 3.018 1.00 65.50 72 THR A O 1
ATOM 572 N N . ILE A 1 73 ? 18.804 -11.619 3.533 1.00 68.25 73 ILE A N 1
ATOM 573 C CA . ILE A 1 73 ? 18.177 -12.172 4.735 1.00 68.25 73 ILE A CA 1
ATOM 574 C C . ILE A 1 73 ? 17.120 -13.192 4.280 1.00 68.25 73 ILE A C 1
ATOM 576 O O . ILE A 1 73 ? 16.216 -12.826 3.515 1.00 68.25 73 ILE A O 1
ATOM 580 N N . PRO A 1 74 ? 17.182 -14.455 4.736 1.00 81.88 74 PRO A N 1
ATOM 581 C CA . PRO A 1 74 ? 16.147 -15.442 4.478 1.00 81.88 74 PRO A CA 1
ATOM 582 C C . PRO A 1 74 ? 14.770 -14.891 4.845 1.00 81.88 74 PRO A C 1
ATOM 584 O O . PRO A 1 74 ? 14.580 -14.283 5.899 1.00 81.88 74 PRO A O 1
ATOM 587 N N . ILE A 1 75 ? 13.766 -15.166 4.013 1.00 78.44 75 ILE A N 1
ATOM 588 C CA . ILE A 1 75 ? 12.387 -14.690 4.217 1.00 78.44 75 ILE A CA 1
ATOM 589 C C . ILE A 1 75 ? 11.892 -14.994 5.644 1.00 78.44 75 ILE A C 1
ATOM 591 O O . ILE A 1 75 ? 11.259 -14.156 6.285 1.00 78.44 75 ILE A O 1
ATOM 595 N N . LYS A 1 76 ? 12.247 -16.169 6.182 1.00 82.19 76 LYS A N 1
ATOM 596 C CA . LYS A 1 76 ? 11.915 -16.584 7.554 1.00 82.19 76 LYS A CA 1
ATOM 597 C C . LYS A 1 76 ? 12.495 -15.651 8.624 1.00 82.19 76 LYS A C 1
ATOM 599 O O . LYS A 1 76 ? 11.813 -15.364 9.604 1.00 82.19 76 LYS A O 1
ATOM 604 N N . GLU A 1 77 ? 13.727 -15.185 8.456 1.00 81.44 77 GLU A N 1
ATOM 605 C CA . GLU A 1 77 ? 14.387 -14.274 9.398 1.00 81.44 77 GLU A CA 1
ATOM 606 C C . GLU A 1 77 ? 13.764 -12.880 9.345 1.00 81.44 77 GLU A C 1
ATOM 608 O O . GLU A 1 77 ? 13.439 -12.314 10.388 1.00 81.44 77 GLU A O 1
ATOM 613 N N . LYS A 1 78 ? 13.439 -12.399 8.141 1.00 81.19 78 LYS A N 1
ATOM 614 C CA . LYS A 1 78 ? 12.714 -11.136 7.942 1.00 81.19 78 LYS A CA 1
ATOM 615 C C . LYS A 1 78 ? 11.345 -11.130 8.636 1.00 81.19 78 LYS A C 1
ATOM 617 O O . LYS A 1 78 ? 10.960 -10.141 9.267 1.00 81.19 78 LYS A O 1
ATOM 622 N N . TYR A 1 79 ? 10.603 -12.238 8.567 1.00 86.62 79 TYR A N 1
ATOM 623 C CA . TYR A 1 79 ? 9.324 -12.366 9.277 1.00 86.62 79 TYR A CA 1
ATOM 624 C C . TYR A 1 79 ? 9.486 -12.453 10.803 1.00 86.62 79 TYR A C 1
ATOM 626 O O . TYR A 1 79 ? 8.653 -11.927 11.540 1.00 86.62 79 TYR A O 1
ATOM 634 N N . LYS A 1 80 ? 10.568 -13.063 11.303 1.00 90.06 80 LYS A N 1
ATOM 635 C CA . LYS A 1 80 ? 10.868 -13.071 12.745 1.00 90.06 80 LYS A CA 1
ATOM 636 C C . LYS A 1 80 ? 11.194 -11.672 13.265 1.00 90.06 80 LYS A C 1
ATOM 638 O O . LYS A 1 80 ? 10.682 -11.278 14.311 1.00 90.06 80 LYS A O 1
ATOM 643 N N . GLU A 1 81 ? 12.012 -10.921 12.536 1.00 87.31 81 GLU A N 1
ATOM 644 C CA . GLU A 1 81 ? 12.400 -9.560 12.911 1.00 87.31 81 GLU A CA 1
ATOM 645 C C . GLU A 1 81 ? 11.189 -8.619 12.934 1.00 87.31 81 GLU A C 1
ATOM 647 O O . GLU A 1 81 ? 10.936 -7.943 13.931 1.00 87.31 81 GLU A O 1
ATOM 652 N N . THR A 1 82 ? 10.362 -8.664 11.888 1.00 87.50 82 THR A N 1
ATOM 653 C CA . THR A 1 82 ? 9.112 -7.888 11.832 1.00 87.50 82 THR A CA 1
ATOM 654 C C . THR A 1 82 ? 8.141 -8.261 12.955 1.00 87.50 82 THR A C 1
ATOM 656 O O . THR A 1 82 ? 7.584 -7.369 13.595 1.00 87.50 82 THR A O 1
ATOM 659 N N . ALA A 1 83 ? 7.979 -9.549 13.276 1.00 89.69 83 ALA A N 1
ATOM 660 C CA . ALA A 1 83 ? 7.154 -9.979 14.408 1.00 89.69 83 ALA A CA 1
ATOM 661 C C . ALA A 1 83 ? 7.683 -9.462 15.760 1.00 89.69 83 ALA A C 1
ATOM 663 O O . ALA A 1 83 ? 6.894 -9.103 16.639 1.00 89.69 83 ALA A O 1
ATOM 664 N N . ASN A 1 84 ? 9.005 -9.397 15.935 1.00 87.44 84 ASN A N 1
ATOM 665 C CA . ASN A 1 84 ? 9.623 -8.849 17.142 1.00 87.44 84 ASN A CA 1
ATOM 666 C C . ASN A 1 84 ? 9.399 -7.338 17.262 1.00 87.44 84 ASN A C 1
ATOM 668 O O . ASN A 1 84 ? 9.019 -6.883 18.339 1.00 87.44 84 ASN A O 1
ATOM 672 N N . ILE A 1 85 ? 9.542 -6.586 16.167 1.00 87.94 85 ILE A N 1
ATOM 673 C CA . ILE A 1 85 ? 9.257 -5.142 16.125 1.00 87.94 85 ILE A CA 1
ATOM 674 C C . ILE A 1 85 ? 7.793 -4.867 16.488 1.00 87.94 85 ILE A C 1
ATOM 676 O O . ILE A 1 85 ? 7.496 -4.005 17.313 1.00 87.94 85 ILE A O 1
ATOM 680 N N . LEU A 1 86 ? 6.857 -5.639 15.930 1.00 83.62 86 LEU A N 1
ATOM 681 C CA . LEU A 1 86 ? 5.440 -5.492 16.264 1.00 83.62 86 LEU A CA 1
ATOM 682 C C . LEU A 1 86 ? 5.183 -5.745 17.754 1.00 83.62 86 LEU A C 1
ATOM 684 O O . LEU A 1 86 ? 4.451 -4.985 18.388 1.00 83.62 86 LEU A O 1
ATOM 688 N N . LYS A 1 87 ? 5.811 -6.767 18.349 1.00 84.25 87 LYS A N 1
ATOM 689 C CA . LYS A 1 87 ? 5.691 -7.056 19.789 1.00 84.25 87 LYS A CA 1
ATOM 690 C C . LYS A 1 87 ? 6.287 -5.956 20.669 1.00 84.25 87 LYS A C 1
ATOM 692 O O . LYS A 1 87 ? 5.723 -5.658 21.721 1.00 84.25 87 LYS A O 1
ATOM 697 N N . THR A 1 88 ? 7.424 -5.376 20.296 1.00 80.06 88 THR A N 1
ATOM 698 C CA . THR A 1 88 ? 8.073 -4.330 21.101 1.00 80.06 88 THR A CA 1
ATOM 699 C C . THR A 1 88 ? 7.303 -3.016 21.040 1.00 80.06 88 THR A C 1
ATOM 701 O O . THR A 1 88 ? 7.052 -2.422 22.088 1.00 80.06 88 THR A O 1
ATOM 704 N N . GLU A 1 89 ? 6.861 -2.591 19.857 1.00 76.81 89 GLU A N 1
ATOM 705 C CA . GLU A 1 89 ? 6.106 -1.344 19.692 1.00 76.81 89 GLU A CA 1
ATOM 706 C C . GLU A 1 89 ? 4.701 -1.428 20.308 1.00 76.81 89 GLU A C 1
ATOM 708 O O . GLU A 1 89 ? 4.278 -0.514 21.018 1.00 76.81 89 GLU A O 1
ATOM 713 N N . THR A 1 90 ? 4.000 -2.558 20.166 1.00 70.25 90 THR A N 1
ATOM 714 C CA . THR A 1 90 ? 2.698 -2.753 20.837 1.00 70.25 90 THR A CA 1
ATOM 715 C C . THR A 1 90 ? 2.820 -2.765 22.364 1.00 70.25 90 THR A C 1
ATOM 717 O O . THR A 1 90 ? 1.985 -2.181 23.058 1.00 70.25 90 THR A O 1
ATOM 720 N N . ARG A 1 91 ? 3.897 -3.341 22.918 1.00 64.44 91 ARG A N 1
ATOM 721 C CA . ARG A 1 91 ? 4.171 -3.294 24.366 1.00 64.44 91 ARG A CA 1
ATOM 722 C C . ARG A 1 91 ? 4.446 -1.880 24.880 1.00 64.44 91 ARG A C 1
ATOM 724 O O . ARG A 1 91 ? 4.102 -1.595 26.025 1.00 64.44 91 ARG A O 1
ATOM 731 N N . LYS A 1 92 ? 5.043 -0.996 24.072 1.00 61.66 92 LYS A N 1
ATOM 732 C CA . LYS A 1 92 ? 5.262 0.412 24.451 1.00 61.66 92 LYS A CA 1
ATOM 733 C C . LYS A 1 92 ? 3.941 1.176 24.577 1.00 61.66 92 LYS A C 1
ATOM 735 O O . LYS A 1 92 ? 3.797 1.977 25.495 1.00 61.66 92 LYS A O 1
ATOM 740 N N . ILE A 1 93 ? 2.962 0.890 23.717 1.00 58.69 93 ILE A N 1
ATOM 741 C CA . ILE A 1 93 ? 1.645 1.553 23.731 1.00 58.69 93 ILE A CA 1
ATOM 742 C C . ILE A 1 93 ? 0.798 1.105 24.937 1.00 58.69 93 ILE A C 1
ATOM 744 O O . ILE A 1 93 ? 0.135 1.934 25.560 1.00 58.69 93 ILE A O 1
ATOM 748 N N . ASN A 1 94 ? 0.892 -0.166 25.342 1.00 55.03 94 ASN A N 1
ATOM 749 C CA . ASN A 1 94 ? 0.184 -0.695 26.520 1.00 55.03 94 ASN A CA 1
ATOM 750 C C . ASN A 1 94 ? 0.701 -0.169 27.873 1.00 55.03 94 ASN A C 1
ATOM 752 O O . ASN A 1 94 ? 0.104 -0.466 28.902 1.00 55.03 94 ASN A O 1
ATOM 756 N N . LYS A 1 95 ? 1.789 0.615 27.898 1.00 54.94 95 LYS A N 1
ATOM 757 C CA . LYS A 1 95 ? 2.284 1.297 29.108 1.00 54.94 95 LYS A CA 1
ATOM 758 C C . LYS A 1 95 ? 1.711 2.706 29.298 1.00 54.94 95 LYS A C 1
ATOM 760 O O . LYS A 1 95 ? 2.231 3.464 30.114 1.00 54.94 95 LYS A O 1
ATOM 765 N N . ARG A 1 96 ? 0.660 3.099 28.570 1.00 57.03 96 ARG A N 1
ATOM 766 C CA . ARG A 1 96 ? -0.108 4.286 28.967 1.00 57.03 96 ARG A CA 1
ATOM 767 C C . ARG A 1 96 ? -0.837 3.970 30.267 1.00 57.03 96 ARG A C 1
ATOM 769 O O . ARG A 1 96 ? -1.665 3.067 30.301 1.00 57.03 96 ARG A O 1
ATOM 776 N N . VAL A 1 97 ? -0.504 4.718 31.318 1.00 61.50 97 VAL A N 1
ATOM 777 C CA . VAL A 1 97 ? -1.253 4.749 32.576 1.00 61.50 97 VAL A CA 1
ATOM 778 C C . VAL A 1 97 ? -2.703 5.066 32.222 1.00 61.50 97 VAL A C 1
ATOM 780 O O . VAL A 1 97 ? -3.029 6.179 31.816 1.00 61.50 97 VAL A O 1
ATOM 783 N N . THR A 1 98 ? -3.558 4.053 32.271 1.00 61.16 98 THR A N 1
ATOM 784 C CA . THR A 1 98 ? -5.006 4.215 32.172 1.00 61.16 98 THR A CA 1
ATOM 785 C C . THR A 1 98 ? -5.458 5.097 33.329 1.00 61.16 98 THR A C 1
ATOM 787 O O . THR A 1 98 ? -5.053 4.845 34.463 1.00 61.16 98 THR A O 1
ATOM 790 N N . SER A 1 99 ? -6.274 6.119 33.049 1.00 74.38 99 SER A N 1
ATOM 791 C CA . SER A 1 99 ? -6.936 6.925 34.083 1.00 74.38 99 SER A CA 1
ATOM 792 C C . SER A 1 99 ? -7.615 6.003 35.102 1.00 74.38 99 SER A C 1
ATOM 794 O O . SER A 1 99 ? -8.133 4.943 34.731 1.00 74.38 99 SER A O 1
ATOM 796 N N . THR A 1 100 ? -7.631 6.398 36.371 1.00 79.19 100 THR A N 1
ATOM 797 C CA . THR A 1 100 ? -8.312 5.663 37.447 1.00 79.19 100 THR A CA 1
ATOM 798 C C . THR A 1 100 ? -9.765 5.347 37.083 1.00 79.19 100 THR A C 1
ATOM 800 O O . THR A 1 100 ? -10.209 4.219 37.279 1.00 79.19 100 THR A O 1
ATOM 803 N N . GLU A 1 101 ? -10.460 6.281 36.430 1.00 81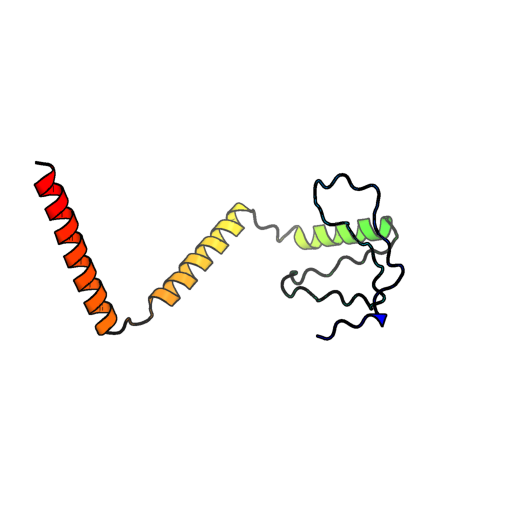.50 101 GLU A N 1
ATOM 804 C CA . GLU A 1 101 ? -11.824 6.080 35.918 1.00 81.50 101 GLU A CA 1
ATOM 805 C C . GLU A 1 101 ? -11.901 4.939 34.897 1.00 81.50 101 GLU A C 1
ATOM 807 O O . GLU A 1 101 ? -12.764 4.069 34.975 1.00 81.50 101 GLU A O 1
ATOM 812 N N . THR A 1 102 ? -10.966 4.889 33.943 1.00 82.38 102 THR A N 1
ATOM 813 C CA . THR A 1 102 ? -10.949 3.817 32.937 1.00 82.38 102 THR A CA 1
ATOM 814 C C . THR A 1 102 ? -10.646 2.448 33.546 1.00 82.38 102 THR A C 1
ATOM 816 O O . THR A 1 102 ? -11.167 1.450 33.057 1.00 82.38 102 THR A O 1
ATOM 819 N N . GLN A 1 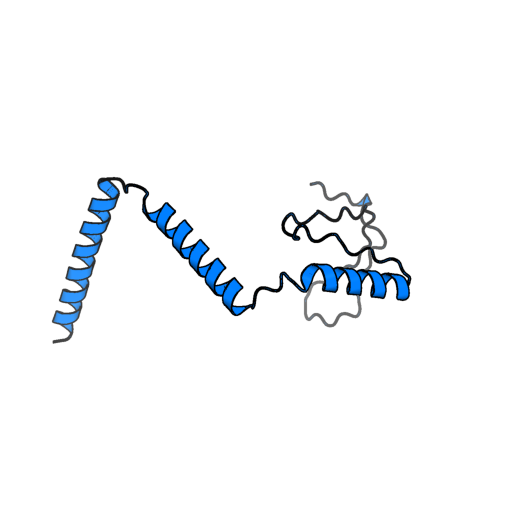103 ? -9.854 2.379 34.621 1.00 83.19 103 GLN A N 1
ATOM 820 C CA . GLN A 1 103 ? -9.617 1.124 35.344 1.00 83.19 103 GLN A CA 1
ATOM 821 C C . GLN A 1 103 ? -10.874 0.658 36.084 1.00 83.19 103 GLN A C 1
ATOM 823 O O . GLN A 1 103 ? -11.244 -0.510 35.966 1.00 83.19 103 GLN A O 1
ATOM 828 N N . GLN A 1 104 ? -11.571 1.575 36.758 1.00 88.56 104 GLN A N 1
ATOM 829 C CA . GLN A 1 104 ? -12.834 1.283 37.443 1.00 88.56 104 GLN A CA 1
ATOM 830 C C . GLN A 1 104 ? -13.901 0.768 36.467 1.00 88.56 104 GLN A C 1
ATOM 832 O O . GLN A 1 104 ? -14.497 -0.281 36.707 1.00 88.56 104 GLN A O 1
ATOM 837 N N . LEU A 1 105 ? -14.067 1.418 35.310 1.00 90.31 105 LEU A N 1
ATOM 838 C CA . LEU A 1 105 ? -15.018 0.980 34.280 1.00 90.31 105 LEU A CA 1
ATOM 839 C C . LEU A 1 105 ? -14.693 -0.414 33.716 1.00 90.31 105 LEU A C 1
ATOM 841 O O . LEU A 1 105 ? -15.595 -1.187 33.383 1.00 90.31 105 LEU A O 1
ATOM 845 N N . LEU A 1 106 ? -13.407 -0.761 33.597 1.00 88.38 106 LEU A N 1
ATOM 846 C CA . LEU A 1 106 ? -12.990 -2.093 33.153 1.00 88.38 106 LEU A CA 1
ATOM 847 C C . LEU A 1 106 ? -13.289 -3.167 34.208 1.00 88.38 106 LEU A C 1
ATOM 849 O O . LEU A 1 106 ? -13.729 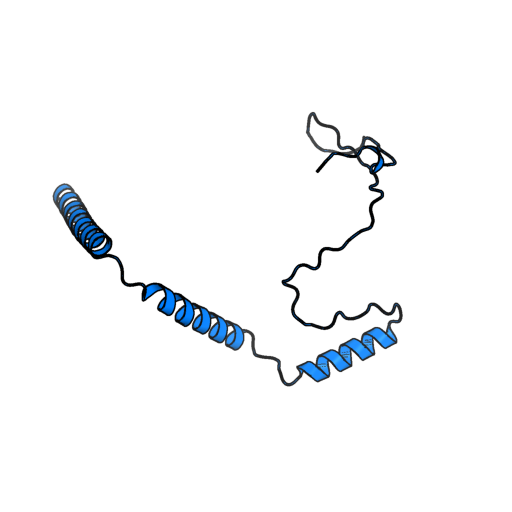-4.262 33.843 1.00 88.38 106 LEU A O 1
ATOM 853 N N . GLU A 1 107 ? -13.100 -2.862 35.492 1.00 89.50 107 GLU A N 1
ATOM 854 C CA . GLU A 1 107 ? -13.467 -3.764 36.589 1.00 89.50 107 GLU A CA 1
ATOM 855 C C . GLU A 1 107 ? -14.983 -3.968 36.693 1.00 89.50 107 GLU A C 1
ATOM 857 O O . GLU A 1 107 ? -15.442 -5.107 36.817 1.00 89.50 107 GLU A O 1
ATOM 862 N N . GLU A 1 108 ? -15.773 -2.898 36.582 1.00 90.56 108 GLU A N 1
ATOM 863 C CA . GLU A 1 108 ? -17.239 -2.978 36.554 1.00 90.56 108 GLU A CA 1
ATOM 864 C C . GLU A 1 108 ? -17.731 -3.832 35.385 1.00 90.56 108 GLU A C 1
ATOM 866 O O . GLU A 1 108 ? -18.546 -4.743 35.566 1.00 90.56 108 GLU A O 1
ATOM 871 N N . ARG A 1 109 ? -17.180 -3.610 34.186 1.00 89.88 109 ARG A N 1
ATOM 872 C CA . ARG A 1 109 ? -17.507 -4.418 33.008 1.00 89.88 109 ARG A CA 1
ATOM 873 C C . ARG A 1 109 ? -17.195 -5.895 33.229 1.00 89.88 109 ARG A C 1
ATOM 875 O O . ARG A 1 109 ? -17.986 -6.743 32.815 1.00 89.88 109 ARG A O 1
ATOM 882 N N . LYS A 1 110 ? -16.064 -6.215 33.862 1.00 92.50 110 L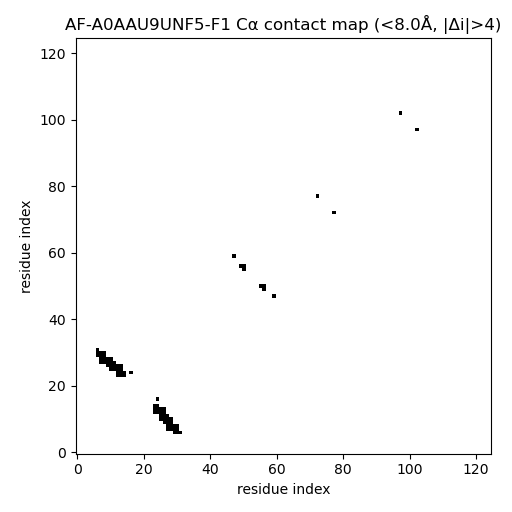YS A N 1
ATOM 883 C CA . LYS A 1 110 ? -15.680 -7.602 34.149 1.00 92.50 110 LYS A CA 1
ATOM 884 C C . LYS A 1 110 ? -16.706 -8.282 35.062 1.00 92.50 110 LYS A C 1
ATOM 886 O O . LYS A 1 110 ? -17.184 -9.363 34.726 1.00 92.50 110 LYS A O 1
ATOM 891 N N . LYS A 1 111 ? -17.134 -7.603 36.132 1.00 90.44 111 LYS A N 1
ATOM 892 C CA . LYS A 1 111 ? -18.177 -8.102 37.047 1.00 90.44 111 LYS A CA 1
ATOM 893 C C . LYS A 1 111 ? -19.517 -8.322 36.336 1.00 90.44 111 LYS A C 1
ATOM 895 O O . LYS A 1 111 ? -20.167 -9.342 36.550 1.00 90.44 111 LYS A O 1
ATOM 900 N N . LEU A 1 112 ? -19.927 -7.407 35.454 1.00 87.44 112 LEU A N 1
ATOM 901 C CA . LEU A 1 112 ? -21.172 -7.550 34.686 1.00 87.44 112 LEU A CA 1
ATOM 902 C C . LEU A 1 112 ? -21.150 -8.752 33.732 1.00 87.44 112 LEU A C 1
ATOM 904 O O . LEU A 1 112 ? -22.172 -9.418 33.553 1.00 87.44 112 LEU A O 1
ATOM 908 N N . LEU A 1 113 ? -19.998 -9.038 33.123 1.00 84.00 113 LEU A N 1
ATOM 909 C CA . LEU A 1 113 ? -19.833 -10.197 32.247 1.00 84.00 113 LEU A CA 1
ATOM 910 C C . LEU A 1 113 ? -19.885 -11.513 33.034 1.00 84.00 113 LEU A C 1
ATOM 912 O O . LEU A 1 113 ? -20.619 -12.410 32.629 1.00 84.00 113 LEU A O 1
ATOM 916 N N . GLU A 1 114 ? -19.223 -11.592 34.190 1.00 82.88 114 GLU A N 1
ATOM 917 C CA . GLU A 1 114 ? -19.284 -12.768 35.076 1.00 82.88 114 GLU A CA 1
ATOM 918 C C . GLU A 1 114 ? -20.721 -13.046 35.563 1.00 82.88 114 GLU A C 1
ATOM 920 O O . GLU A 1 114 ? -21.178 -14.190 35.585 1.00 82.88 114 GLU A O 1
ATOM 925 N N . ILE A 1 115 ? -21.494 -12.004 35.894 1.00 77.94 115 ILE A N 1
ATOM 926 C CA . ILE A 1 115 ? -22.916 -12.143 36.265 1.00 77.94 115 ILE A CA 1
ATOM 927 C C . ILE A 1 115 ? -23.752 -12.650 35.076 1.00 77.94 115 ILE A C 1
ATOM 929 O O . ILE A 1 115 ? -24.648 -13.489 35.238 1.00 77.94 115 ILE A O 1
ATOM 933 N N . ARG A 1 116 ? -23.469 -12.168 33.861 1.00 74.50 116 ARG A N 1
ATOM 934 C CA . ARG A 1 116 ? -24.167 -12.598 32.643 1.00 74.50 116 ARG A CA 1
ATOM 935 C C . ARG A 1 116 ? -23.886 -14.064 32.307 1.00 74.50 116 ARG A C 1
ATOM 937 O O . ARG A 1 116 ? -24.821 -14.783 31.965 1.00 74.50 116 ARG A O 1
ATOM 944 N N . GLU A 1 117 ? -22.644 -14.513 32.428 1.00 73.81 117 GLU A N 1
ATOM 945 C CA . GLU A 1 117 ? -22.271 -15.911 32.181 1.00 73.81 117 GLU A CA 1
ATOM 946 C C . GLU A 1 1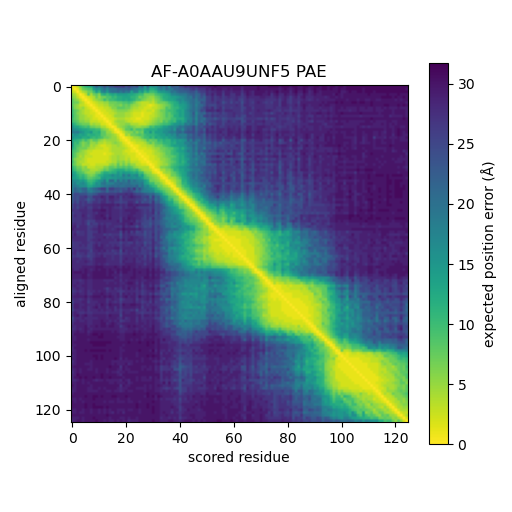17 ? -22.922 -16.846 33.208 1.00 73.81 117 GLU A C 1
ATOM 948 O O . GLU A 1 117 ? -23.626 -17.784 32.827 1.00 73.81 117 GLU A O 1
ATOM 953 N N . ASN A 1 118 ? -22.843 -16.502 34.497 1.00 70.81 118 ASN A N 1
ATOM 954 C CA . ASN A 1 118 ? -23.480 -17.269 35.572 1.00 70.81 118 ASN A CA 1
ATOM 955 C C . ASN A 1 118 ? -25.014 -17.344 35.433 1.00 70.81 118 ASN A C 1
ATOM 957 O O . ASN A 1 118 ? -25.631 -18.369 35.734 1.00 70.81 118 ASN A O 1
ATOM 961 N N . SER A 1 119 ? -25.662 -16.269 34.975 1.00 67.38 119 SER A N 1
ATOM 962 C CA . SER A 1 119 ? -27.117 -16.259 34.749 1.00 67.38 119 SER A CA 1
ATOM 963 C C . SER A 1 119 ? -27.541 -17.061 33.513 1.00 67.38 119 SER A C 1
ATOM 965 O O . SER A 1 119 ? -28.625 -17.648 33.511 1.00 67.38 119 SER A O 1
ATOM 967 N N . GLN A 1 120 ? -26.694 -17.145 32.483 1.00 67.94 120 GLN A N 1
ATOM 968 C CA . GLN A 1 120 ? -26.921 -18.024 31.334 1.00 67.94 120 GLN A CA 1
ATOM 969 C C . GLN A 1 120 ? -26.717 -19.502 31.684 1.00 67.94 120 GLN A C 1
ATOM 971 O O . GLN A 1 120 ? -27.486 -20.337 31.212 1.00 67.94 120 GLN A O 1
ATOM 976 N N . GLU A 1 121 ? -25.743 -19.831 32.531 1.00 66.00 121 GLU A N 1
ATOM 977 C CA . GLU A 1 121 ? -25.524 -21.199 33.019 1.00 66.00 121 GLU A CA 1
ATOM 978 C C . GLU A 1 121 ? -26.678 -21.704 33.890 1.00 66.00 121 GLU A C 1
ATOM 980 O O . GLU A 1 121 ? -27.140 -22.830 33.709 1.00 66.00 121 GLU A O 1
ATOM 985 N N . ARG A 1 122 ? -27.215 -20.858 34.779 1.00 58.41 122 ARG A N 1
ATOM 986 C CA . ARG A 1 122 ? -28.377 -21.211 35.616 1.00 58.41 122 ARG A CA 1
ATOM 987 C C . ARG A 1 122 ? -29.669 -21.433 34.829 1.00 58.41 122 ARG A C 1
ATOM 989 O O . ARG A 1 122 ? -30.522 -22.160 35.307 1.00 58.41 122 ARG A O 1
ATOM 996 N N . ARG A 1 123 ? -29.826 -20.815 33.653 1.00 57.28 123 ARG A N 1
ATOM 997 C CA . ARG A 1 123 ? -31.005 -20.995 32.779 1.00 57.28 123 ARG A CA 1
ATOM 998 C C . ARG A 1 123 ? -30.941 -22.249 31.902 1.00 57.28 123 ARG A C 1
ATOM 1000 O O . ARG A 1 123 ? -31.934 -22.578 31.266 1.00 57.28 123 ARG A O 1
ATOM 1007 N N . LYS A 1 124 ? -29.774 -22.892 31.808 1.00 57.88 124 LYS A N 1
ATOM 1008 C CA . LYS A 1 124 ? -29.563 -24.124 31.029 1.00 57.88 124 LYS A CA 1
ATOM 1009 C C . LYS A 1 124 ? -29.661 -25.402 31.875 1.00 57.88 124 LYS A C 1
ATOM 1011 O O . LYS A 1 124 ? -29.586 -26.484 31.300 1.00 57.88 124 LYS A O 1
ATOM 1016 N N . LYS A 1 125 ? -29.776 -25.278 33.200 1.00 46.59 125 LYS A N 1
ATOM 1017 C CA . LYS A 1 125 ? -30.099 -26.369 34.130 1.00 46.59 125 LYS A CA 1
ATOM 1018 C C . LYS A 1 125 ? -31.586 -26.345 34.441 1.00 46.59 125 LYS A C 1
ATOM 1020 O O . LYS A 1 125 ? -32.130 -27.448 34.638 1.00 46.59 125 LYS A O 1
#

Secondary structure (DSSP, 8-state):
----GGGEEEEEE--S----SSSPPEEEEE-S-------TTS-S-------S-HHHHHHHHHHHHHHHTT----HHHHHHHHHHHHHHHHHHHTTS---HHHHHHHHHHHHHHHHHHHHHHHT--

Organism: Euphydryas editha (NCBI:txid104508)

pLDDT: mean 73.98, std 12.27, range [46.41, 92.5]

Sequence (125 aa):
MSNNIKVFKNISIIQNLNFNSDHRMVCATLTCDNIKRNRRWQNNSSALMCTGNSDTLISNLTSLVERFEGKTIPIKEKYKETANILKTETRKINKRVTSTETQQLLEERKKLLEIRENSQERRKK

Solvent-accessible surface area (backbone atoms only — not comparable to full-atom values): 8101 Å² total; per-residue (Å²): 134,79,89,59,69,88,36,57,40,80,74,43,71,57,81,89,59,97,63,100,55,99,69,79,54,72,47,63,45,71,72,65,84,84,75,77,74,76,65,92,79,64,67,94,66,77,77,81,75,87,76,90,43,70,68,64,49,51,53,54,49,50,56,49,49,64,74,40,71,85,67,73,71,53,70,69,55,53,53,51,53,52,54,49,52,53,54,54,55,53,54,60,62,72,66,59,83,69,54,71,67,60,50,51,54,51,53,52,52,51,53,55,50,55,52,50,53,55,54,53,56,63,74,76,109